Protein AF-A0A1W2E272-F1 (afdb_monomer)

pLDDT: mean 92.59, std 9.26, range [42.38, 97.25]

Secondary structure (DSSP, 8-state):
-TTS-HHHHHHHHHTSSTTS-GGGHHHHHHHHHHHS-HHHHHHHHHHHHHHHHH--HHHHHHHHHHHH-----HHHHHHHHHHHHHH----

Nearest PDB structures (foldseek):
  4mmf-assembly1_A  TM=5.133E-01  e=6.329E+00  Aquifex aeolicus VF5

Foldseek 3Di:
DPPQCVLVLVCLQPQQAPPDDPVCLLVSLVCCQVVDDLVSLVSNLVSLVVCVVVVPQVVVQVSSCVRRVDHDDSVRSVVSSVCNNVSRDND

Organism: NCBI:txid112901

Structure (mmCIF, N/CA/C/O backbone):
data_AF-A0A1W2E272-F1
#
_entry.id   AF-A0A1W2E272-F1
#
loop_
_atom_site.group_PDB
_atom_site.id
_atom_site.type_symbol
_ato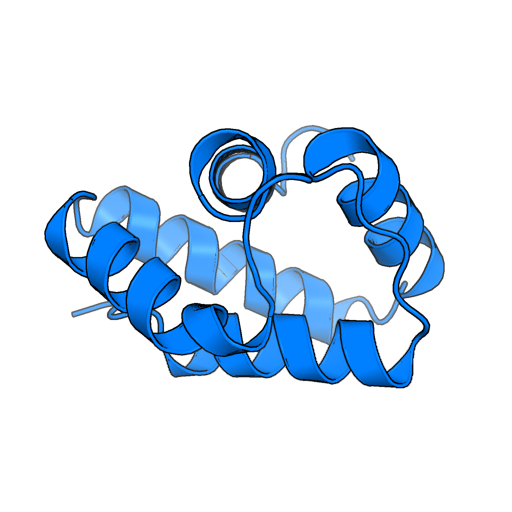m_site.label_at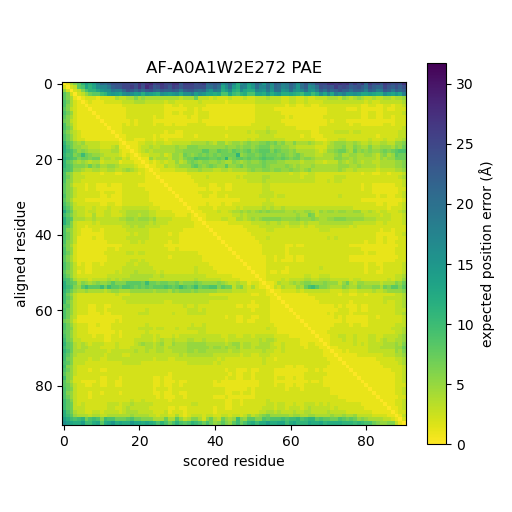om_id
_atom_site.label_alt_id
_atom_site.label_comp_id
_atom_site.label_asym_id
_atom_site.label_entity_id
_atom_site.label_seq_id
_atom_site.pdbx_PDB_ins_code
_atom_site.Cartn_x
_atom_site.Cartn_y
_atom_site.Cartn_z
_atom_site.occupancy
_atom_site.B_iso_or_equiv
_atom_site.auth_seq_id
_atom_site.auth_comp_id
_atom_site.auth_asym_id
_atom_site.auth_atom_id
_atom_site.pdbx_PDB_model_num
ATOM 1 N N . MET A 1 1 ? -9.891 -11.653 -11.321 1.00 47.28 1 MET A N 1
ATOM 2 C CA . MET A 1 1 ? -9.122 -11.135 -10.165 1.00 47.28 1 MET A CA 1
ATOM 3 C C . MET A 1 1 ? -9.243 -9.619 -9.926 1.00 47.28 1 MET A C 1
ATOM 5 O O . MET A 1 1 ? -8.641 -9.143 -8.982 1.00 47.28 1 MET A O 1
ATOM 9 N N . ASN A 1 2 ? -10.076 -8.852 -10.652 1.00 42.38 2 ASN A N 1
ATOM 10 C CA . ASN A 1 2 ? -10.125 -7.379 -10.507 1.00 42.38 2 ASN A CA 1
ATOM 11 C C . ASN A 1 2 ? -10.903 -6.825 -9.292 1.00 42.38 2 ASN A C 1
ATOM 13 O O . ASN A 1 2 ? -10.904 -5.618 -9.089 1.00 42.38 2 ASN A O 1
ATOM 17 N N . ALA A 1 3 ? -11.568 -7.662 -8.488 1.00 50.31 3 ALA A N 1
ATOM 18 C CA . ALA A 1 3 ? -12.432 -7.200 -7.392 1.00 50.31 3 ALA A CA 1
ATOM 19 C C . ALA A 1 3 ? -11.760 -7.175 -6.000 1.00 50.31 3 ALA A C 1
ATOM 21 O O . ALA A 1 3 ? -12.449 -6.909 -5.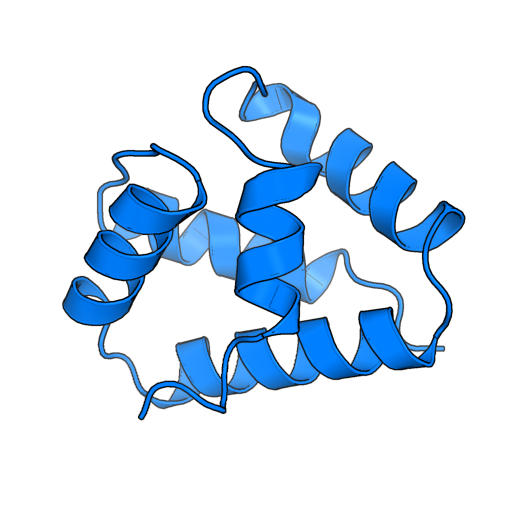022 1.00 50.31 3 ALA A O 1
ATOM 22 N N . ARG A 1 4 ? -10.459 -7.499 -5.880 1.00 78.25 4 ARG A N 1
ATOM 23 C CA . ARG A 1 4 ? -9.811 -7.759 -4.574 1.00 78.25 4 ARG A CA 1
ATOM 24 C C . ARG A 1 4 ? -8.828 -6.701 -4.064 1.00 78.25 4 ARG A C 1
ATOM 26 O O . ARG A 1 4 ? -8.415 -6.851 -2.931 1.00 78.25 4 ARG A O 1
ATOM 33 N N . LEU A 1 5 ? -8.445 -5.696 -4.854 1.00 92.06 5 LEU A N 1
ATOM 34 C CA . LEU A 1 5 ? -7.444 -4.679 -4.469 1.00 92.06 5 LEU A CA 1
ATOM 35 C C . LEU A 1 5 ? -8.002 -3.253 -4.625 1.00 92.06 5 LEU A C 1
ATOM 37 O O . LEU A 1 5 ? -7.361 -2.369 -5.196 1.00 92.06 5 LEU A O 1
ATOM 41 N N . GLY A 1 6 ? -9.268 -3.064 -4.248 1.00 95.62 6 GLY A N 1
ATOM 42 C CA . GLY A 1 6 ? -10.000 -1.826 -4.514 1.00 95.62 6 GLY A CA 1
ATOM 43 C C . GLY A 1 6 ? -9.485 -0.660 -3.680 1.00 95.62 6 GLY A C 1
ATOM 44 O O . GLY A 1 6 ? -9.351 0.452 -4.194 1.00 95.62 6 GLY A O 1
ATOM 45 N N . THR A 1 7 ? -9.148 -0.920 -2.420 1.00 96.94 7 THR A N 1
ATOM 46 C CA . THR A 1 7 ? -8.649 0.116 -1.517 1.00 96.94 7 THR A CA 1
ATOM 47 C C . THR A 1 7 ? -7.169 0.403 -1.757 1.00 96.94 7 THR A C 1
ATOM 49 O O . THR A 1 7 ? -6.756 1.556 -1.695 1.00 96.94 7 THR A O 1
ATOM 52 N N . PHE A 1 8 ? -6.373 -0.597 -2.130 1.00 97.25 8 PHE A N 1
ATOM 53 C CA . PHE A 1 8 ? -4.986 -0.412 -2.544 1.00 97.25 8 PHE A CA 1
ATOM 54 C C . PHE A 1 8 ? -4.893 0.395 -3.839 1.00 97.25 8 PHE A C 1
ATOM 56 O O . PHE A 1 8 ? -4.097 1.327 -3.932 1.00 97.25 8 PHE A O 1
ATOM 63 N N . LYS A 1 9 ? -5.771 0.118 -4.812 1.00 97.00 9 LYS A N 1
ATOM 64 C CA . LYS A 1 9 ? -5.932 0.972 -5.996 1.00 97.00 9 LYS A CA 1
ATOM 65 C C . LYS A 1 9 ? -6.219 2.421 -5.602 1.00 97.00 9 LYS A C 1
ATOM 67 O O . LYS A 1 9 ? -5.545 3.319 -6.093 1.00 97.00 9 LYS A O 1
ATOM 72 N N . TYR A 1 10 ? -7.203 2.636 -4.730 1.00 96.81 10 TYR A N 1
ATOM 73 C CA . TYR A 1 10 ? -7.570 3.971 -4.259 1.00 96.81 10 TYR A CA 1
ATOM 74 C C . TYR A 1 10 ? -6.395 4.680 -3.571 1.00 96.81 10 TYR A C 1
ATOM 76 O O . TYR A 1 10 ? -6.109 5.831 -3.888 1.00 96.81 10 TYR A O 1
ATOM 84 N N . PHE A 1 11 ? -5.651 3.979 -2.710 1.00 97.19 11 PHE A N 1
ATOM 85 C CA . PHE A 1 11 ? -4.443 4.512 -2.083 1.00 97.19 11 PHE A CA 1
ATOM 86 C C . PHE A 1 11 ? -3.416 4.963 -3.133 1.00 97.19 11 PHE A C 1
ATOM 88 O O . PHE A 1 11 ? -2.901 6.075 -3.070 1.00 97.19 11 PHE A O 1
ATOM 95 N N . LEU A 1 12 ? -3.143 4.140 -4.146 1.00 97.06 12 LEU A N 1
ATOM 96 C CA . LEU A 1 12 ? -2.198 4.493 -5.208 1.00 97.06 12 LEU A CA 1
ATOM 97 C C . LEU A 1 12 ? -2.667 5.685 -6.053 1.00 97.06 12 LEU A C 1
ATOM 99 O O . LEU A 1 12 ? -1.854 6.531 -6.407 1.00 97.06 12 LEU A O 1
ATOM 103 N N . GLU A 1 13 ? -3.956 5.760 -6.383 1.00 95.69 13 GLU A N 1
ATOM 104 C CA . GLU A 1 13 ? -4.503 6.816 -7.244 1.00 95.69 13 GLU A CA 1
ATOM 105 C C . GLU A 1 13 ? -4.614 8.163 -6.505 1.00 95.69 13 GLU A C 1
ATOM 107 O O . GLU A 1 13 ? -4.313 9.212 -7.082 1.00 95.69 13 GLU A O 1
ATOM 112 N N . CYS A 1 14 ? -4.995 8.148 -5.224 1.00 95.19 14 CYS A N 1
ATOM 113 C CA . CYS A 1 14 ? -5.277 9.361 -4.452 1.00 95.19 14 CYS A CA 1
ATOM 114 C C . CYS A 1 14 ? -4.121 9.825 -3.558 1.00 95.19 14 CYS A C 1
ATOM 116 O O . CYS A 1 14 ? -3.963 11.029 -3.379 1.00 95.1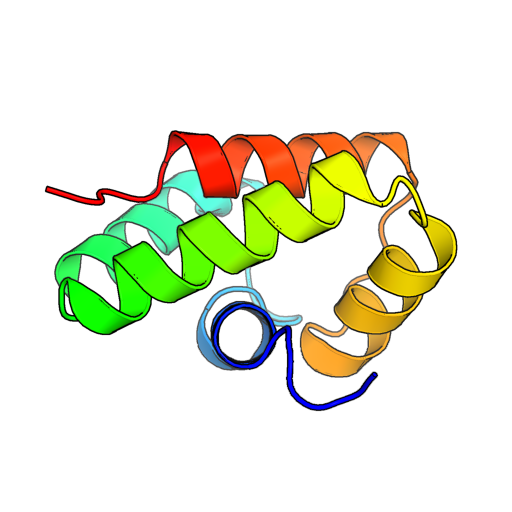9 14 CYS A O 1
ATOM 118 N N . TYR A 1 15 ? -3.313 8.903 -3.029 1.00 96.25 15 TYR A N 1
ATOM 119 C CA . TYR A 1 15 ? -2.293 9.200 -2.017 1.00 96.25 15 TYR A CA 1
ATOM 120 C C . TYR A 1 15 ? -0.866 8.998 -2.542 1.00 96.25 15 TYR A C 1
ATOM 122 O O . TYR A 1 15 ? -0.012 9.858 -2.355 1.00 96.25 15 TYR A O 1
ATOM 130 N N . PHE A 1 16 ? -0.595 7.894 -3.248 1.00 94.94 16 PHE A N 1
ATOM 131 C CA . PHE A 1 16 ? 0.756 7.539 -3.709 1.00 94.94 16 PHE A CA 1
ATOM 132 C C . PHE A 1 16 ? 0.903 7.503 -5.242 1.00 94.94 16 PHE A C 1
ATOM 134 O O . PHE A 1 16 ? 1.521 6.603 -5.819 1.00 94.94 16 PHE A O 1
ATOM 141 N N . ASN A 1 17 ? 0.346 8.507 -5.920 1.00 90.19 17 ASN A N 1
ATOM 142 C CA . ASN A 1 17 ? 0.438 8.635 -7.377 1.00 90.19 17 ASN A CA 1
ATOM 143 C C . ASN A 1 17 ? 1.803 9.205 -7.815 1.00 90.19 17 ASN A C 1
ATOM 145 O O . ASN A 1 17 ? 2.690 9.427 -6.990 1.00 90.19 17 ASN A O 1
ATOM 149 N N . VAL A 1 18 ? 1.987 9.447 -9.117 1.00 89.25 18 VAL A N 1
ATOM 150 C CA . VAL A 1 18 ? 3.256 9.893 -9.724 1.00 89.25 18 VAL A CA 1
ATOM 151 C C . VAL A 1 18 ? 3.863 11.155 -9.093 1.00 89.25 18 VAL A C 1
ATOM 153 O O . VAL A 1 18 ? 5.083 11.308 -9.156 1.00 89.25 18 VAL A O 1
ATOM 156 N N . SER A 1 19 ? 3.063 12.033 -8.475 1.00 87.94 19 SER A N 1
ATOM 157 C CA . SER A 1 19 ? 3.554 13.280 -7.877 1.00 87.94 19 SER A CA 1
ATOM 158 C C . SER A 1 19 ? 4.096 13.134 -6.457 1.00 87.94 19 SER A C 1
ATOM 160 O O . SER A 1 19 ? 4.787 14.040 -6.005 1.00 87.94 19 SER A O 1
ATOM 162 N N . ALA A 1 20 ? 3.796 12.044 -5.744 1.00 88.44 20 ALA A N 1
ATOM 163 C CA . ALA A 1 20 ? 4.282 11.864 -4.375 1.00 88.44 20 ALA A CA 1
ATOM 164 C C . ALA A 1 20 ? 5.813 11.658 -4.335 1.00 88.44 20 ALA A C 1
ATOM 166 O O . ALA A 1 20 ? 6.422 11.204 -5.316 1.00 88.44 20 ALA A O 1
ATOM 167 N N . ASN A 1 21 ? 6.457 11.917 -3.202 1.00 88.50 21 ASN A N 1
ATOM 168 C CA . ASN A 1 21 ? 7.817 11.442 -2.961 1.00 88.50 21 ASN A CA 1
ATOM 169 C C . ASN A 1 21 ? 7.793 10.153 -2.117 1.00 88.50 21 ASN A C 1
ATOM 171 O O . ASN A 1 21 ? 6.934 9.953 -1.265 1.00 88.50 21 ASN A O 1
ATOM 175 N N . TYR A 1 22 ? 8.752 9.258 -2.346 1.00 84.62 22 TYR A N 1
ATOM 176 C CA . TYR A 1 22 ? 8.937 8.078 -1.502 1.00 84.62 22 TYR A CA 1
ATOM 177 C C . TYR A 1 22 ? 9.354 8.447 -0.076 1.00 84.62 22 TYR A C 1
ATOM 179 O O . TYR A 1 22 ? 8.928 7.776 0.858 1.00 84.62 22 TYR A O 1
ATOM 187 N N . ASP A 1 23 ? 10.115 9.530 0.097 1.00 89.75 23 ASP A N 1
ATOM 188 C CA . ASP A 1 23 ? 10.514 10.023 1.424 1.00 89.75 23 ASP A CA 1
ATOM 189 C C . ASP A 1 23 ? 9.310 10.520 2.247 1.00 89.75 23 ASP A C 1
ATOM 191 O O . ASP A 1 23 ? 9.376 10.631 3.470 1.00 89.75 23 ASP A O 1
ATOM 195 N N . GLU A 1 24 ? 8.184 10.790 1.581 1.00 92.12 24 GLU A N 1
ATOM 196 C CA . GLU A 1 24 ? 6.934 11.238 2.195 1.00 92.12 24 GLU A CA 1
ATOM 197 C C . GLU A 1 24 ? 6.004 10.073 2.544 1.00 92.12 24 GLU A C 1
ATOM 199 O O . GLU A 1 24 ? 4.938 10.310 3.105 1.00 92.12 24 GLU A O 1
ATOM 204 N N . LEU A 1 25 ?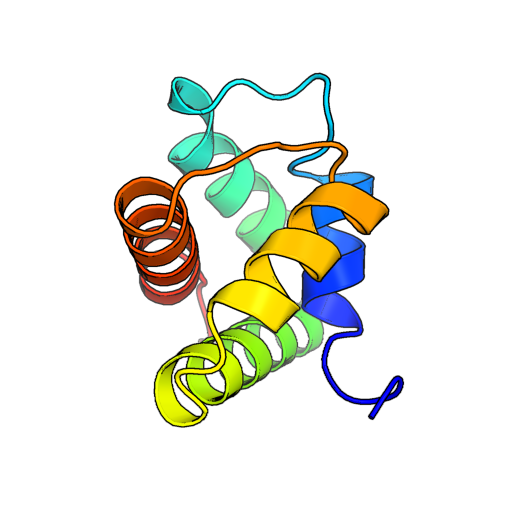 6.376 8.817 2.264 1.00 94.69 25 LEU A N 1
ATOM 205 C CA . LEU A 1 25 ? 5.485 7.669 2.452 1.00 94.69 25 LEU A CA 1
ATOM 206 C C . LEU A 1 25 ? 4.903 7.603 3.873 1.00 94.69 25 LEU A C 1
ATOM 208 O O . LEU A 1 25 ? 3.699 7.428 4.042 1.00 94.69 25 LEU A O 1
ATOM 212 N N . THR A 1 26 ? 5.727 7.837 4.895 1.00 94.75 26 THR A N 1
ATOM 213 C CA . THR A 1 26 ? 5.281 7.887 6.295 1.00 94.75 26 THR A CA 1
ATOM 214 C C . THR A 1 26 ? 4.253 8.992 6.547 1.00 94.75 26 THR A C 1
ATOM 216 O O . THR A 1 26 ? 3.329 8.807 7.338 1.00 94.75 26 THR A O 1
ATOM 219 N N . LEU A 1 27 ? 4.398 10.154 5.903 1.00 95.94 27 LEU A N 1
ATOM 220 C CA . LEU A 1 27 ? 3.431 11.249 6.006 1.00 95.94 27 LEU A CA 1
ATOM 221 C C . LEU A 1 27 ? 2.128 10.888 5.284 1.00 95.94 27 LEU A C 1
ATOM 223 O O . LEU A 1 27 ? 1.056 11.038 5.857 1.00 95.94 27 LEU A O 1
ATOM 227 N N . ILE A 1 28 ? 2.230 10.328 4.082 1.00 97.19 28 ILE A N 1
ATOM 228 C CA . ILE A 1 28 ? 1.092 9.901 3.263 1.00 97.19 28 ILE A CA 1
ATOM 229 C C . ILE A 1 28 ? 0.259 8.831 3.987 1.00 97.19 28 ILE A C 1
ATOM 231 O O . ILE A 1 28 ? -0.970 8.894 4.001 1.00 97.19 28 ILE A O 1
ATOM 235 N N . ILE A 1 29 ? 0.909 7.872 4.653 1.00 97.19 29 ILE A N 1
ATOM 236 C CA . ILE A 1 29 ? 0.223 6.870 5.480 1.00 97.19 29 ILE A CA 1
ATOM 237 C C . ILE A 1 29 ? -0.514 7.538 6.651 1.00 97.19 29 ILE A C 1
ATOM 239 O O . ILE A 1 29 ? -1.659 7.187 6.933 1.00 97.19 29 ILE A O 1
ATOM 243 N N . LYS A 1 30 ? 0.096 8.531 7.314 1.00 96.75 30 LYS A N 1
ATOM 244 C CA . LYS A 1 30 ? -0.566 9.291 8.390 1.00 96.75 30 LYS A CA 1
ATOM 245 C C . LYS A 1 30 ? -1.780 10.067 7.885 1.00 96.75 30 LYS A C 1
ATOM 247 O O . LYS A 1 30 ? -2.803 10.096 8.570 1.00 96.75 30 LYS A O 1
ATOM 252 N N . GLU A 1 31 ? -1.687 10.671 6.705 1.00 96.56 31 GLU A N 1
ATOM 253 C CA . GLU A 1 31 ? -2.807 11.361 6.061 1.00 96.56 31 GLU A CA 1
ATOM 254 C C . GLU A 1 31 ? -3.946 10.392 5.745 1.00 96.56 31 GLU A C 1
ATOM 256 O O . GLU A 1 31 ? -5.098 10.680 6.067 1.00 96.56 31 GLU A O 1
ATOM 261 N N . PHE A 1 32 ? -3.632 9.213 5.204 1.00 97.12 32 PHE A N 1
ATOM 262 C CA . PHE A 1 32 ? -4.621 8.162 4.979 1.00 97.12 32 PHE A CA 1
ATOM 263 C C . PHE A 1 32 ? -5.275 7.711 6.292 1.00 97.12 32 PHE A C 1
ATOM 265 O O . PHE A 1 32 ? -6.499 7.674 6.388 1.00 97.12 32 PHE A O 1
ATOM 272 N N . ASN A 1 33 ? -4.484 7.435 7.335 1.00 97.12 33 ASN A N 1
ATOM 273 C CA . ASN A 1 33 ? -5.006 7.009 8.637 1.00 97.12 33 ASN A CA 1
ATOM 274 C C . ASN A 1 33 ? -5.918 8.053 9.293 1.00 97.12 33 ASN A C 1
ATOM 276 O O . ASN A 1 33 ? -6.865 7.680 9.982 1.00 97.12 33 ASN A O 1
ATOM 280 N N . SER A 1 34 ? -5.620 9.339 9.093 1.00 96.12 34 SER A N 1
ATOM 281 C CA . SER A 1 34 ? -6.374 10.450 9.682 1.00 96.12 34 SER A CA 1
ATOM 282 C C . SER A 1 34 ? -7.608 10.828 8.861 1.00 96.12 34 SER A C 1
ATOM 284 O O . SER A 1 34 ? -8.598 11.297 9.420 1.00 96.12 34 SER A O 1
ATOM 286 N N . GLY A 1 35 ? -7.543 10.667 7.537 1.00 94.06 35 GLY A N 1
ATOM 287 C CA . GLY A 1 35 ? -8.609 11.046 6.611 1.00 94.06 35 GLY A CA 1
ATOM 288 C C . GLY A 1 35 ? -9.645 9.948 6.371 1.00 94.06 35 GLY A C 1
ATOM 289 O O . GLY A 1 35 ? -10.814 10.255 6.141 1.00 94.06 35 GLY A O 1
ATOM 290 N N . GLU A 1 36 ? -9.244 8.678 6.449 1.00 95.38 36 GLU A N 1
ATOM 291 C CA . GLU A 1 36 ? -10.099 7.544 6.111 1.00 95.38 36 GLU A CA 1
ATOM 292 C C . GLU A 1 36 ? -10.657 6.830 7.340 1.00 95.38 36 GLU A C 1
ATOM 294 O O . GLU A 1 36 ? -10.008 6.651 8.370 1.00 95.38 36 GLU A O 1
ATOM 299 N N . ASN A 1 37 ? -11.893 6.347 7.224 1.00 93.81 37 ASN A N 1
ATOM 300 C CA . ASN A 1 37 ? -12.519 5.605 8.313 1.00 93.81 37 ASN A CA 1
ATOM 301 C C . ASN A 1 37 ? -11.893 4.207 8.501 1.00 93.81 37 ASN A C 1
ATOM 303 O O . ASN A 1 37 ? -11.290 3.615 7.601 1.00 93.81 37 ASN A O 1
ATOM 307 N N . THR A 1 38 ? -12.122 3.614 9.674 1.00 94.88 38 THR A N 1
ATOM 308 C CA . THR A 1 38 ? -11.596 2.287 10.035 1.00 94.88 38 THR A CA 1
ATOM 309 C C . THR A 1 38 ? -11.984 1.172 9.054 1.00 94.88 38 THR A C 1
ATOM 311 O O . THR A 1 38 ? -11.245 0.197 8.934 1.00 94.88 38 THR A O 1
ATOM 314 N N . LYS A 1 39 ? -13.097 1.288 8.313 1.00 94.50 39 LYS A N 1
ATOM 315 C CA . LYS A 1 39 ? -13.461 0.294 7.290 1.00 94.50 39 LYS A CA 1
ATOM 316 C C . LYS A 1 39 ? -12.448 0.301 6.142 1.00 94.50 39 LYS A C 1
ATOM 318 O O . LYS A 1 39 ? -11.963 -0.772 5.792 1.00 94.50 39 LYS A O 1
ATOM 323 N N . TYR A 1 40 ? -12.103 1.467 5.595 1.00 94.88 40 TYR A N 1
ATOM 324 C CA . TYR A 1 40 ? -11.108 1.562 4.521 1.00 94.88 40 TYR A CA 1
ATOM 325 C C . TYR A 1 40 ? -9.716 1.151 5.001 1.00 94.88 40 TYR A C 1
ATOM 327 O O . TYR A 1 40 ? -9.050 0.376 4.319 1.00 94.88 40 TYR A O 1
ATOM 335 N N . ARG A 1 41 ? -9.319 1.549 6.216 1.00 96.75 41 ARG A N 1
ATOM 336 C CA . ARG A 1 41 ? -8.039 1.128 6.815 1.00 96.75 41 ARG A CA 1
ATOM 337 C C . ARG A 1 41 ? -7.931 -0.397 6.942 1.00 96.75 41 ARG A C 1
ATOM 339 O O . ARG A 1 41 ? -6.976 -0.995 6.455 1.00 96.75 41 ARG A O 1
ATOM 346 N N . LYS A 1 42 ? -8.960 -1.062 7.482 1.00 96.31 42 LYS A N 1
ATOM 347 C CA . LYS A 1 42 ? -9.009 -2.536 7.580 1.00 96.31 42 LYS A CA 1
ATOM 348 C C . LYS A 1 42 ? -9.010 -3.230 6.220 1.00 96.31 42 LYS A C 1
ATOM 350 O O . LYS A 1 42 ? -8.394 -4.285 6.074 1.00 96.31 42 LYS A O 1
ATOM 355 N N . GLN A 1 43 ? -9.705 -2.663 5.234 1.00 96.25 43 GLN A N 1
ATOM 356 C CA . GLN A 1 43 ? -9.705 -3.200 3.874 1.00 96.25 43 GLN A CA 1
ATOM 357 C C . GLN A 1 43 ? -8.313 -3.111 3.256 1.00 96.25 43 GLN A C 1
ATOM 359 O O . GLN A 1 43 ? -7.816 -4.132 2.801 1.00 96.25 43 GLN A O 1
ATOM 364 N N . LEU A 1 44 ? -7.658 -1.947 3.319 1.00 97.00 44 LEU A N 1
ATOM 365 C CA . LEU A 1 44 ? -6.296 -1.786 2.811 1.00 97.00 44 LEU A CA 1
ATOM 366 C C . LEU A 1 44 ? -5.331 -2.772 3.475 1.00 97.00 44 LEU A C 1
ATOM 368 O O . LEU A 1 44 ? -4.617 -3.479 2.776 1.00 97.00 44 LEU A O 1
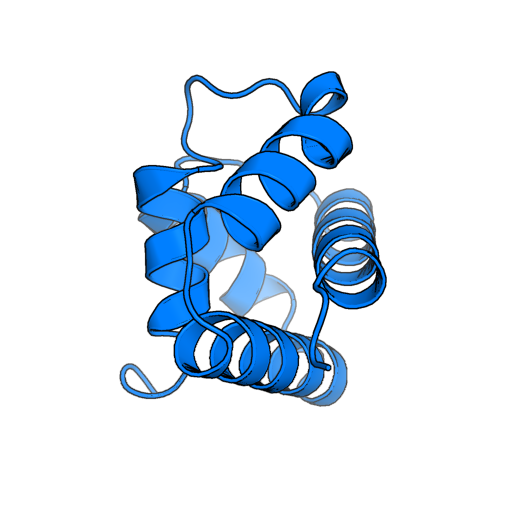ATOM 372 N N . TYR A 1 45 ? -5.372 -2.892 4.804 1.00 96.94 45 TYR A N 1
ATOM 373 C CA . TYR A 1 45 ? -4.548 -3.862 5.528 1.00 96.94 45 TYR A CA 1
ATOM 374 C C . TYR A 1 45 ? -4.773 -5.301 5.036 1.00 96.94 45 TYR A C 1
ATOM 376 O O . TYR A 1 45 ? -3.822 -6.019 4.745 1.00 96.94 45 TYR A O 1
ATOM 384 N N . THR A 1 46 ? -6.036 -5.709 4.873 1.00 95.75 46 THR A N 1
ATOM 385 C CA . THR A 1 46 ? -6.386 -7.049 4.370 1.00 95.75 46 THR A CA 1
ATOM 386 C C . THR A 1 46 ? -5.857 -7.277 2.954 1.00 95.75 46 THR A C 1
ATOM 388 O O . THR A 1 46 ? -5.360 -8.355 2.639 1.00 95.75 46 THR A O 1
ATOM 391 N N . GLU A 1 47 ? -5.970 -6.270 2.090 1.00 96.25 47 GLU A N 1
ATOM 392 C CA . GLU A 1 47 ? -5.479 -6.328 0.714 1.00 96.25 47 GLU A CA 1
ATOM 393 C C . GLU A 1 47 ? -3.949 -6.456 0.662 1.00 96.25 47 GLU A C 1
ATOM 395 O O . GLU A 1 47 ? -3.443 -7.267 -0.110 1.00 96.25 47 GLU A O 1
ATOM 400 N N . LEU A 1 48 ? -3.222 -5.739 1.524 1.00 96.44 48 LEU A N 1
ATOM 401 C CA . LEU A 1 48 ? -1.762 -5.836 1.641 1.00 96.44 48 LEU A CA 1
ATOM 402 C C . LEU A 1 48 ? -1.322 -7.220 2.143 1.00 96.44 48 LEU A C 1
ATOM 404 O O . LEU A 1 48 ? -0.463 -7.845 1.526 1.00 96.44 48 LEU A O 1
ATOM 408 N N . SER A 1 49 ? -1.995 -7.780 3.153 1.00 94.62 49 SER A N 1
ATOM 409 C CA . SER A 1 49 ? -1.701 -9.147 3.609 1.00 94.62 49 SER A CA 1
ATOM 410 C C . SER A 1 49 ? -1.963 -10.204 2.527 1.00 94.62 49 SER A C 1
ATOM 412 O O . SER A 1 49 ? -1.247 -11.199 2.442 1.00 94.62 49 SER A O 1
ATOM 414 N N . LEU A 1 50 ? -2.974 -10.006 1.672 1.00 94.19 50 LEU A N 1
ATOM 415 C CA . LEU A 1 50 ? -3.223 -10.892 0.529 1.00 94.19 50 LEU A CA 1
ATOM 416 C C . LEU A 1 50 ? -2.135 -10.786 -0.544 1.00 94.19 50 LEU A C 1
ATOM 418 O O . LEU A 1 50 ? -1.861 -11.784 -1.212 1.00 94.19 50 LEU A O 1
ATOM 422 N N . ILE A 1 51 ? -1.555 -9.597 -0.730 1.00 94.00 51 ILE A N 1
ATOM 423 C CA . ILE A 1 51 ? -0.417 -9.375 -1.626 1.00 94.00 51 ILE A CA 1
ATOM 424 C C . ILE A 1 51 ? 0.800 -10.149 -1.118 1.00 94.00 51 ILE A C 1
ATOM 426 O O . ILE A 1 51 ? 1.378 -10.919 -1.884 1.00 94.00 51 ILE A O 1
ATOM 430 N N . GLU A 1 52 ? 1.135 -10.010 0.169 1.00 91.69 52 GLU A N 1
ATOM 431 C CA . GLU A 1 52 ? 2.262 -10.727 0.780 1.00 91.69 52 GLU A CA 1
ATOM 432 C C . GLU A 1 52 ? 2.109 -12.252 0.663 1.00 91.69 52 GLU A C 1
ATOM 434 O O . GLU A 1 52 ? 3.073 -12.941 0.355 1.00 91.69 52 GLU A O 1
ATOM 439 N N . GLN A 1 53 ? 0.896 -12.787 0.842 1.00 91.00 53 GLN A N 1
ATOM 440 C CA . GLN A 1 53 ? 0.635 -14.233 0.779 1.00 91.00 53 GLN A CA 1
ATOM 441 C C . GLN A 1 53 ? 0.673 -14.832 -0.632 1.00 91.00 53 GLN A C 1
ATOM 443 O O . GLN A 1 53 ? 0.914 -16.028 -0.776 1.00 91.00 53 GLN A O 1
ATOM 448 N N . GLN A 1 54 ? 0.348 -14.051 -1.667 1.00 87.75 54 GLN A N 1
ATOM 449 C CA . GLN A 1 54 ? 0.288 -14.558 -3.043 1.00 87.75 54 GLN A CA 1
ATOM 450 C C . GLN A 1 54 ? 1.660 -14.609 -3.717 1.00 87.75 54 GLN A C 1
ATOM 452 O O . GLN A 1 54 ? 1.813 -15.364 -4.671 1.00 87.75 54 GLN A O 1
ATOM 457 N N . GLU A 1 55 ? 2.616 -13.797 -3.254 1.00 85.31 55 GLU A N 1
ATOM 458 C CA . GLU A 1 55 ? 3.987 -13.692 -3.783 1.00 85.31 55 GLU A CA 1
ATOM 459 C C . GLU A 1 55 ? 4.094 -13.449 -5.307 1.00 85.31 55 GLU A C 1
ATOM 461 O O . GLU A 1 55 ? 5.169 -13.572 -5.893 1.00 85.31 55 GLU A O 1
ATOM 466 N N . ASP A 1 56 ? 3.005 -13.042 -5.967 1.00 92.25 56 ASP A N 1
ATOM 467 C CA . ASP A 1 56 ? 2.977 -12.686 -7.391 1.00 92.25 56 ASP A CA 1
ATOM 468 C C . ASP A 1 56 ? 3.435 -11.230 -7.587 1.00 92.25 56 ASP A C 1
ATOM 470 O O . ASP A 1 56 ? 2.665 -10.318 -7.910 1.00 92.25 56 ASP A O 1
ATOM 474 N N . TRP A 1 57 ? 4.717 -10.990 -7.304 1.00 94.44 57 TRP A N 1
ATOM 475 C CA . TRP A 1 57 ? 5.306 -9.649 -7.275 1.00 94.44 57 TRP A CA 1
ATOM 476 C C . TRP A 1 57 ? 5.308 -8.959 -8.640 1.00 94.44 57 TRP A C 1
ATOM 478 O O . TRP A 1 57 ? 5.209 -7.733 -8.695 1.00 94.44 57 TRP A O 1
ATOM 488 N N . ASP A 1 58 ? 5.369 -9.713 -9.738 1.00 94.94 58 ASP A N 1
ATOM 489 C CA . ASP A 1 58 ? 5.289 -9.154 -11.090 1.00 94.94 58 ASP A CA 1
ATOM 490 C C . ASP A 1 58 ? 3.889 -8.599 -11.383 1.00 94.94 58 ASP A C 1
ATOM 492 O O . ASP A 1 58 ? 3.758 -7.482 -11.899 1.00 94.94 58 ASP A O 1
ATOM 496 N N . MET A 1 59 ? 2.832 -9.316 -10.986 1.00 94.69 59 MET A N 1
ATOM 497 C CA . MET A 1 59 ? 1.458 -8.828 -11.113 1.00 94.69 59 MET A CA 1
ATOM 498 C C . MET A 1 59 ? 1.232 -7.555 -10.291 1.00 94.69 59 MET A C 1
ATOM 500 O O . MET A 1 59 ? 0.645 -6.588 -10.787 1.00 94.69 59 MET A O 1
ATOM 504 N N . ILE A 1 60 ? 1.753 -7.508 -9.063 1.00 95.81 60 ILE A N 1
ATOM 505 C CA . ILE A 1 60 ? 1.628 -6.335 -8.188 1.00 95.81 60 ILE A CA 1
ATOM 506 C C . ILE A 1 60 ? 2.467 -5.159 -8.690 1.00 95.81 60 ILE A C 1
ATOM 508 O O . ILE A 1 60 ? 2.007 -4.015 -8.640 1.00 95.81 60 ILE A O 1
ATOM 512 N N . ARG A 1 61 ? 3.651 -5.410 -9.255 1.00 96.12 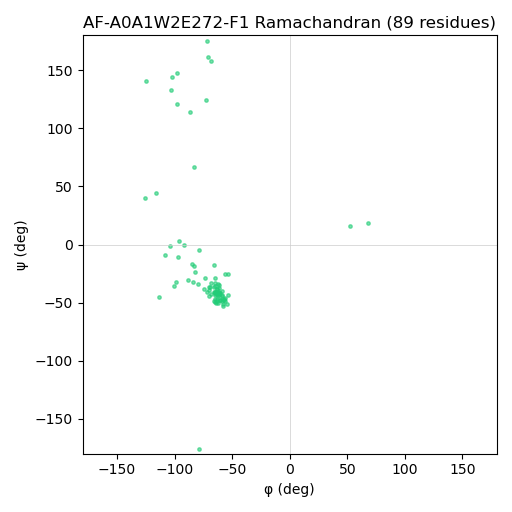61 ARG A N 1
ATOM 513 C CA . ARG A 1 61 ? 4.467 -4.373 -9.897 1.00 96.12 61 ARG A CA 1
ATOM 514 C C . ARG A 1 61 ? 3.709 -3.711 -11.040 1.00 96.12 61 ARG A C 1
ATOM 516 O O . ARG A 1 61 ? 3.655 -2.483 -11.119 1.00 96.12 61 ARG A O 1
ATOM 523 N N . GLU A 1 62 ? 3.078 -4.510 -11.897 1.00 96.06 62 GLU A N 1
ATOM 524 C CA . GLU A 1 62 ? 2.253 -3.995 -12.989 1.00 96.06 62 GLU A CA 1
ATOM 525 C C . GLU A 1 62 ? 1.015 -3.248 -12.481 1.00 96.06 62 GLU A C 1
ATOM 527 O O . GLU A 1 62 ? 0.636 -2.219 -13.046 1.00 96.06 62 GLU A O 1
ATOM 532 N N . PHE A 1 63 ? 0.418 -3.702 -11.378 1.00 95.62 63 PHE A N 1
ATOM 533 C CA . PHE A 1 63 ? -0.696 -3.015 -10.731 1.00 95.62 63 PHE A CA 1
ATOM 534 C C . PHE A 1 63 ? -0.300 -1.621 -10.224 1.00 95.62 63 PHE A C 1
ATOM 536 O O . PHE A 1 63 ? -0.958 -0.630 -10.554 1.00 95.62 63 PHE A O 1
ATOM 543 N N . VAL A 1 64 ? 0.808 -1.525 -9.485 1.00 95.62 64 VAL A N 1
ATOM 544 C CA . VAL A 1 64 ? 1.364 -0.261 -8.977 1.00 95.62 64 VAL A CA 1
ATOM 545 C C . VAL A 1 64 ? 1.742 0.676 -10.124 1.00 95.62 64 VAL A C 1
ATOM 547 O O . VAL A 1 64 ? 1.428 1.870 -10.085 1.00 95.62 64 VAL A O 1
ATOM 550 N N . ARG A 1 65 ? 2.328 0.140 -11.199 1.00 95.88 65 ARG A N 1
ATOM 551 C CA . ARG A 1 65 ? 2.626 0.905 -12.415 1.00 95.88 65 ARG A CA 1
ATOM 552 C C . ARG A 1 65 ? 1.367 1.466 -13.059 1.00 95.88 65 ARG A C 1
ATOM 554 O O . ARG A 1 65 ? 1.366 2.619 -13.482 1.00 95.88 65 ARG A O 1
ATOM 561 N N . LYS A 1 66 ? 0.308 0.665 -13.148 1.00 95.88 66 LYS A N 1
ATOM 562 C CA . LYS A 1 66 ? -0.946 1.044 -13.802 1.00 95.88 66 LYS A CA 1
ATOM 563 C C . LYS A 1 66 ? -1.745 2.076 -13.006 1.00 95.88 66 LYS A C 1
ATOM 565 O O . LYS A 1 66 ? -2.306 2.977 -13.619 1.00 95.88 66 LYS A O 1
ATOM 570 N N . HIS A 1 67 ? -1.809 1.934 -11.683 1.00 95.50 67 HIS A N 1
ATOM 571 C CA . HIS A 1 67 ? -2.695 2.733 -10.828 1.00 95.50 67 HIS A CA 1
ATOM 572 C C . HIS A 1 67 ? -1.981 3.885 -10.112 1.00 95.50 67 HIS A C 1
ATOM 574 O O . HIS A 1 67 ? -2.543 4.966 -9.994 1.00 95.50 67 HIS A O 1
ATOM 580 N N . GLY A 1 68 ? -0.725 3.701 -9.703 1.00 94.56 68 GLY A N 1
ATOM 581 C CA . GLY A 1 68 ? 0.087 4.764 -9.101 1.00 94.56 68 GLY A CA 1
ATOM 582 C C . GLY A 1 68 ? 1.019 5.469 -10.089 1.00 94.56 68 GLY A C 1
ATOM 583 O O . GLY A 1 68 ? 1.642 6.470 -9.746 1.00 94.56 68 GLY A O 1
ATOM 584 N N . GLY A 1 69 ? 1.177 4.945 -11.311 1.00 94.25 69 GLY A N 1
ATOM 585 C CA . GLY A 1 69 ? 2.153 5.471 -12.271 1.00 94.25 69 GLY A CA 1
ATOM 586 C C . GLY A 1 69 ? 3.608 5.243 -11.843 1.00 94.25 69 GLY A C 1
ATOM 587 O O . GLY A 1 69 ? 4.509 5.922 -12.337 1.00 94.25 69 GLY A O 1
ATOM 588 N N . ARG A 1 70 ? 3.860 4.315 -10.909 1.00 91.25 70 ARG A N 1
ATOM 589 C CA . ARG A 1 70 ? 5.186 4.086 -10.322 1.00 91.25 70 ARG A CA 1
ATOM 590 C C . ARG A 1 70 ? 5.856 2.852 -10.892 1.00 91.25 70 ARG A C 1
ATOM 592 O O . ARG A 1 70 ? 5.267 1.780 -10.956 1.00 91.25 70 ARG A O 1
ATOM 599 N N . LYS A 1 71 ? 7.125 2.996 -11.257 1.00 92.88 71 LYS A N 1
ATOM 600 C CA . LYS A 1 71 ? 7.997 1.862 -11.558 1.00 92.88 71 LYS A CA 1
ATOM 601 C C . LYS A 1 71 ? 8.822 1.563 -10.313 1.00 92.88 71 LYS A C 1
ATOM 603 O O . LYS A 1 71 ? 9.534 2.442 -9.835 1.00 92.88 71 LYS A O 1
ATOM 608 N N . MET A 1 72 ? 8.691 0.347 -9.803 1.00 93.31 72 MET A N 1
ATOM 609 C CA . MET A 1 72 ? 9.456 -0.173 -8.673 1.00 93.31 72 MET A CA 1
ATOM 610 C C . MET A 1 72 ? 10.125 -1.471 -9.120 1.00 93.31 72 MET A C 1
ATOM 612 O O . MET A 1 72 ? 9.519 -2.245 -9.865 1.00 93.31 72 MET A O 1
ATOM 616 N N . ASP A 1 73 ? 11.361 -1.697 -8.690 1.00 94.94 73 ASP A N 1
ATOM 617 C CA . ASP A 1 73 ? 11.924 -3.045 -8.678 1.00 94.94 73 ASP A CA 1
ATOM 618 C C . ASP A 1 73 ? 11.264 -3.879 -7.566 1.00 94.94 73 ASP A C 1
ATOM 620 O O . ASP A 1 73 ? 10.408 -3.397 -6.817 1.00 94.94 73 ASP A O 1
ATOM 624 N N . GLU A 1 74 ? 11.601 -5.164 -7.499 1.00 94.19 74 GLU A N 1
ATOM 625 C CA . GLU A 1 74 ? 10.989 -6.074 -6.532 1.00 94.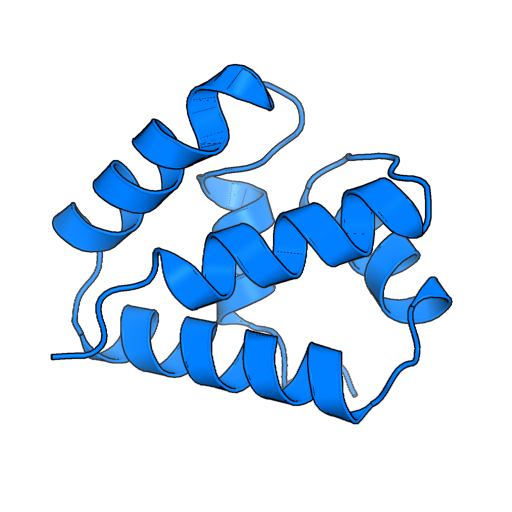19 74 GLU A CA 1
ATOM 626 C C . GLU A 1 74 ? 11.303 -5.709 -5.081 1.00 94.19 74 GLU A C 1
ATOM 628 O O . GLU A 1 74 ? 10.407 -5.748 -4.241 1.00 94.19 74 GLU A O 1
ATOM 633 N N . GLU A 1 75 ? 12.550 -5.338 -4.784 1.00 95.75 75 GLU A N 1
ATOM 634 C CA . GLU A 1 75 ? 12.978 -4.994 -3.426 1.00 95.75 75 GLU A CA 1
ATOM 635 C C . GLU A 1 75 ? 12.228 -3.762 -2.920 1.00 95.75 75 GLU A C 1
ATOM 637 O O . GLU A 1 75 ? 11.657 -3.778 -1.828 1.00 95.75 75 GLU A O 1
ATOM 642 N N . ARG A 1 76 ? 12.139 -2.717 -3.750 1.00 95.25 76 ARG A N 1
ATOM 643 C CA . ARG A 1 76 ? 11.393 -1.502 -3.429 1.00 95.25 76 ARG A CA 1
ATOM 644 C C . ARG A 1 76 ? 9.898 -1.756 -3.327 1.00 95.25 76 ARG A C 1
ATOM 646 O O . ARG A 1 76 ? 9.249 -1.142 -2.486 1.00 95.25 76 ARG A O 1
ATOM 653 N N . LEU A 1 77 ? 9.348 -2.641 -4.158 1.00 96.31 77 LEU A N 1
ATOM 654 C CA . LEU A 1 77 ? 7.940 -3.013 -4.077 1.00 96.31 77 LEU A CA 1
ATOM 655 C C . LEU A 1 77 ? 7.632 -3.735 -2.762 1.00 96.31 77 LEU A C 1
ATOM 657 O O . LEU A 1 77 ? 6.671 -3.377 -2.089 1.00 96.31 77 LEU A O 1
ATOM 661 N N . LYS A 1 78 ? 8.460 -4.709 -2.373 1.00 96.38 78 LYS A N 1
ATOM 662 C CA . LYS A 1 78 ? 8.319 -5.435 -1.104 1.00 96.38 78 LYS A CA 1
ATOM 663 C C . LYS A 1 78 ? 8.427 -4.495 0.091 1.00 96.38 78 LYS A C 1
ATOM 665 O O . LYS A 1 78 ? 7.554 -4.519 0.953 1.00 96.38 78 LYS A O 1
ATOM 670 N N . TRP A 1 79 ? 9.440 -3.625 0.101 1.00 96.06 79 TRP A N 1
ATOM 671 C CA . TRP A 1 79 ? 9.581 -2.582 1.119 1.00 96.06 79 TRP A CA 1
ATOM 672 C C . TRP A 1 79 ? 8.336 -1.692 1.188 1.00 96.06 79 TRP A C 1
ATOM 674 O O . TRP A 1 79 ? 7.779 -1.504 2.262 1.00 96.06 79 TRP A O 1
ATOM 684 N N . PHE A 1 80 ? 7.849 -1.204 0.046 1.00 96.88 80 PHE A N 1
ATOM 685 C CA . PHE A 1 80 ? 6.669 -0.345 -0.015 1.00 96.88 80 PHE A CA 1
ATOM 686 C C . PHE A 1 80 ? 5.435 -1.029 0.587 1.00 96.88 80 PHE A C 1
ATOM 688 O O . PHE A 1 80 ? 4.793 -0.459 1.465 1.00 96.88 80 PHE A O 1
ATOM 695 N N . ILE A 1 81 ? 5.125 -2.259 0.164 1.00 96.94 81 ILE A N 1
ATOM 696 C CA . ILE A 1 81 ? 3.989 -3.026 0.700 1.00 96.94 81 ILE A CA 1
ATOM 697 C C . ILE A 1 81 ? 4.128 -3.229 2.214 1.00 96.94 81 ILE A C 1
ATOM 699 O O . ILE A 1 81 ? 3.158 -3.017 2.942 1.00 96.94 81 ILE A O 1
ATOM 703 N N . HIS A 1 82 ? 5.332 -3.564 2.682 1.00 95.94 82 HIS A N 1
ATOM 704 C CA . HIS A 1 82 ? 5.612 -3.769 4.099 1.00 95.94 82 HIS A CA 1
ATOM 705 C C . HIS A 1 82 ? 5.408 -2.494 4.933 1.00 95.94 82 HIS A C 1
ATOM 707 O O . HIS A 1 82 ? 4.708 -2.527 5.945 1.00 95.94 82 HIS A O 1
ATOM 713 N N . GLU A 1 83 ? 5.957 -1.358 4.492 1.00 96.50 83 GLU A N 1
ATOM 714 C CA . GLU A 1 83 ? 5.805 -0.067 5.178 1.00 96.50 83 GLU A CA 1
ATOM 715 C C . GLU A 1 83 ? 4.343 0.378 5.242 1.00 96.50 83 GLU A C 1
ATOM 717 O O . GLU A 1 83 ? 3.877 0.829 6.291 1.00 96.50 83 GLU A O 1
ATOM 722 N N . LEU A 1 84 ? 3.587 0.207 4.147 1.00 96.50 84 LEU A N 1
ATOM 723 C CA . LEU A 1 84 ? 2.148 0.459 4.164 1.00 96.50 84 LEU A CA 1
ATOM 724 C C . LEU A 1 84 ? 1.470 -0.415 5.220 1.00 96.50 84 LEU A C 1
ATOM 726 O O . LEU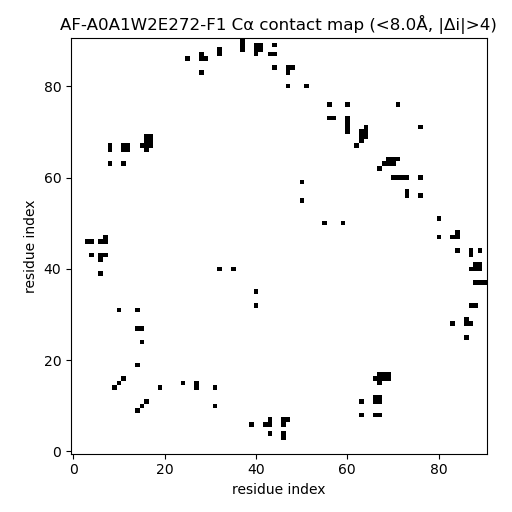 A 1 84 ? 0.752 0.095 6.073 1.00 96.50 84 LEU A O 1
ATOM 730 N N . GLN A 1 85 ? 1.690 -1.727 5.181 1.00 95.88 85 GLN A N 1
ATOM 731 C CA . GLN A 1 85 ? 0.989 -2.660 6.059 1.00 95.88 85 GLN A CA 1
ATOM 732 C C . GLN A 1 85 ? 1.300 -2.414 7.536 1.00 95.88 85 GLN A C 1
ATOM 734 O O . GLN A 1 85 ? 0.396 -2.495 8.366 1.00 95.88 85 GLN A O 1
ATOM 739 N N . TYR A 1 86 ? 2.552 -2.083 7.855 1.00 95.69 86 TYR A N 1
ATOM 740 C CA . TYR A 1 86 ? 2.974 -1.742 9.210 1.00 95.69 86 TYR A CA 1
ATOM 741 C C . TYR A 1 86 ? 2.397 -0.402 9.685 1.00 95.69 86 TYR A C 1
ATOM 743 O O . TYR A 1 86 ? 2.050 -0.251 10.855 1.00 95.69 86 TYR A O 1
ATOM 751 N N . GLY A 1 87 ? 2.284 0.574 8.783 1.00 95.94 87 GLY A N 1
ATOM 752 C CA . GLY A 1 87 ? 1.830 1.918 9.117 1.00 95.94 87 GLY A CA 1
ATOM 753 C C . GLY A 1 87 ? 0.309 2.098 9.173 1.00 95.94 87 GLY A C 1
ATOM 754 O O . GLY A 1 87 ? -0.153 3.072 9.766 1.00 95.94 87 GLY A O 1
ATOM 755 N N . ILE A 1 88 ? -0.491 1.203 8.580 1.00 96.00 88 ILE A N 1
ATOM 756 C CA . ILE A 1 88 ? -1.958 1.315 8.606 1.00 96.00 88 ILE A CA 1
ATOM 757 C C . ILE A 1 88 ? -2.525 0.980 9.991 1.00 96.00 88 ILE A C 1
ATOM 759 O O . ILE A 1 88 ? -2.356 -0.113 10.528 1.00 96.00 88 ILE A O 1
ATOM 763 N N . GLU A 1 89 ? -3.294 1.917 10.543 1.00 93.56 89 GLU A N 1
ATOM 764 C CA . GLU A 1 89 ? -3.947 1.770 11.842 1.00 93.56 89 GLU A CA 1
ATOM 765 C C . GLU A 1 89 ? -5.312 1.077 11.700 1.00 93.56 89 GLU A C 1
ATOM 767 O O . GLU A 1 89 ? -6.254 1.615 11.116 1.00 93.56 89 GLU A O 1
ATOM 772 N N . VAL A 1 90 ? -5.441 -0.132 12.254 1.00 87.50 90 VAL A N 1
ATOM 773 C CA . VAL A 1 90 ? -6.653 -0.968 12.119 1.00 87.50 90 VAL A CA 1
ATOM 774 C C . VAL A 1 90 ? -7.558 -1.001 13.357 1.00 87.50 90 VAL A C 1
ATOM 776 O O . VAL A 1 90 ? -8.604 -1.656 13.326 1.00 87.50 90 VAL A O 1
ATOM 779 N N . SER A 1 91 ? -7.183 -0.310 14.435 1.00 77.94 91 SER A N 1
ATOM 780 C CA . SER A 1 91 ? -7.987 -0.148 15.659 1.00 77.94 91 SER A CA 1
ATOM 781 C C . SER A 1 91 ? -9.043 0.945 15.527 1.00 77.94 91 SER A C 1
ATOM 783 O O . SER A 1 91 ? -8.723 2.023 14.970 1.00 77.94 91 SER A O 1
#

Sequence (91 aa):
MNARLGTFKYFLECYFNVSANYDELTLIIKEFNSGENTKYRKQLYTELSLIEQQEDWDMIREFVRKHGGRKMDEERLKWFIHELQYGIEVS

Solvent-accessible surface area (backbone atoms only — not comparable to full-atom values): 5178 Å² total; per-residue (Å²): 128,88,86,67,50,62,52,54,42,48,42,21,55,76,63,51,25,71,85,53,58,78,92,42,46,73,57,48,44,50,50,49,57,73,73,47,56,57,69,57,36,42,47,32,42,54,36,42,54,51,50,68,72,63,68,56,58,68,62,50,41,52,47,40,32,71,47,11,61,40,90,60,58,70,69,58,43,53,50,50,52,49,52,51,49,72,60,54,58,67,123

Radius of gyration: 11.93 Å; Cα contacts (8 Å, |Δi|>4): 79; chains: 1; bounding box: 26×28×30 Å

Mean predicted aligned error: 3.33 Å